Protein AF-A0A2V5JRJ3-F1 (afdb_monomer)

Sequence (48 aa):
EVDDIDAAIAKLKERGVTFDIEKTETPVCWMAQFRDPDGNKLVIHKRK

Secondary structure (DSSP, 8-state):
--S-HHHHHHHHHHTTPEEEEEEEE-SSEEEEEEE-TT--EEEEEEE-

pLDDT: mean 88.53, std 3.19, range [76.0, 92.69]

Mean predicted aligned error: 3.57 Å

Nearest PDB structures (foldseek):
  3rhe-assembly1_A  TM=8.387E-01  e=2.560E-02  Legionella pn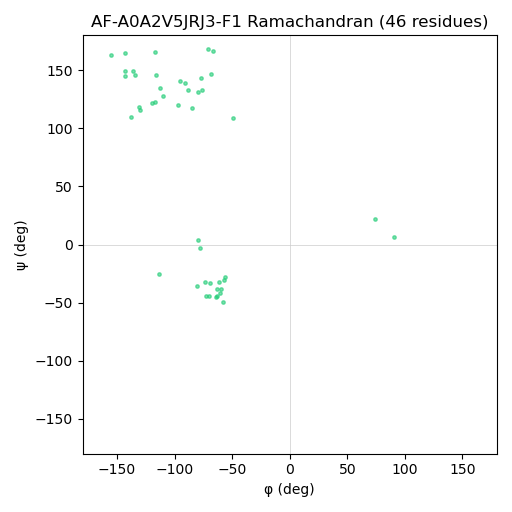eumophila subsp. pneumophila str. Philadelphia 1
  8aid-assembly2_D  TM=9.169E-01  e=1.361E-01  Pseudomonas aeruginosa PAO1
  4pav-assembly4_D  TM=8.561E-01  e=1.197E-01  Staphylococcus aureus
  4pav-assembly6_F  TM=8.476E-01  e=1.197E-01  Staphylococcus aureus
  1h9s-assembly1_B  TM=5.926E-01  e=2.157E+00  Escherichia coli

Structure (mmCIF, N/CA/C/O backbone):
data_AF-A0A2V5JRJ3-F1
#
_entry.id   AF-A0A2V5JRJ3-F1
#
loop_
_atom_site.group_PDB
_atom_site.id
_atom_site.type_symbol
_atom_site.label_atom_id
_atom_site.label_alt_id
_atom_site.label_comp_id
_atom_site.label_asym_id
_atom_site.label_entity_id
_atom_site.label_seq_id
_atom_site.pdbx_PDB_ins_code
_atom_site.Cartn_x
_atom_site.Cartn_y
_atom_site.Cartn_z
_atom_site.occupancy
_atom_site.B_iso_or_equiv
_atom_site.auth_seq_id
_atom_site.auth_comp_id
_atom_site.auth_asym_id
_atom_site.auth_atom_id
_atom_site.pdbx_PDB_model_num
ATOM 1 N N . GLU A 1 1 ? 1.950 -11.753 -2.740 1.00 79.69 1 GLU A N 1
ATOM 2 C CA . GLU A 1 1 ? 2.220 -11.398 -4.144 1.00 79.69 1 GLU A CA 1
ATOM 3 C C . GLU A 1 1 ? 0.934 -10.947 -4.827 1.00 79.69 1 GLU A C 1
ATOM 5 O O . GLU A 1 1 ? -0.101 -11.549 -4.565 1.00 79.69 1 GLU A O 1
ATOM 10 N N . VAL A 1 2 ? 0.970 -9.865 -5.608 1.00 85.69 2 VAL A N 1
ATOM 11 C CA . VAL A 1 2 ? -0.186 -9.341 -6.359 1.00 85.69 2 VAL A CA 1
ATOM 12 C C . VAL A 1 2 ? 0.222 -8.998 -7.790 1.00 85.69 2 VAL A C 1
ATOM 14 O O . VAL A 1 2 ? 1.331 -8.515 -8.007 1.00 85.69 2 VAL A O 1
ATOM 17 N N . ASP A 1 3 ? -0.688 -9.196 -8.743 1.00 85.56 3 ASP A N 1
ATOM 18 C CA . ASP A 1 3 ? -0.479 -8.840 -10.154 1.00 85.56 3 ASP A CA 1
ATOM 19 C C . ASP A 1 3 ? -0.434 -7.330 -10.388 1.00 85.56 3 ASP A C 1
ATOM 21 O O . ASP A 1 3 ? 0.309 -6.855 -11.240 1.00 85.56 3 ASP A O 1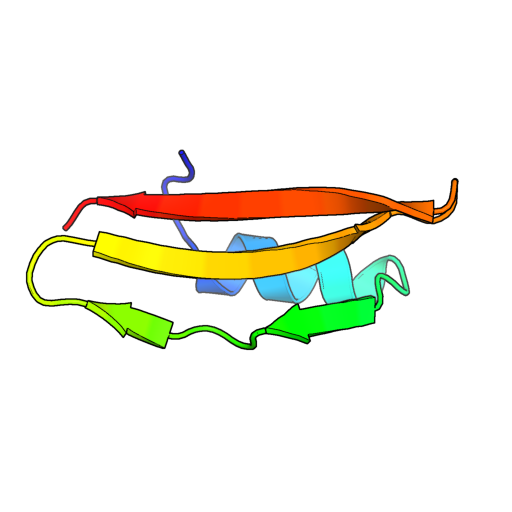
ATOM 25 N N . ASP A 1 4 ? -1.186 -6.547 -9.617 1.00 87.88 4 ASP A N 1
ATOM 26 C CA . ASP A 1 4 ? -1.216 -5.092 -9.739 1.00 87.88 4 ASP A CA 1
ATOM 27 C C . ASP A 1 4 ? -1.207 -4.450 -8.353 1.00 87.88 4 ASP A C 1
ATOM 29 O O . ASP A 1 4 ? -2.157 -4.566 -7.571 1.00 87.88 4 ASP A O 1
ATOM 33 N N . ILE A 1 5 ? -0.078 -3.820 -8.026 1.00 88.69 5 ILE A N 1
ATOM 34 C CA . ILE A 1 5 ? 0.132 -3.231 -6.708 1.00 88.69 5 ILE A CA 1
ATOM 35 C C . ILE A 1 5 ? -0.692 -1.950 -6.533 1.00 88.69 5 ILE A C 1
ATOM 37 O O . ILE A 1 5 ? -1.175 -1.694 -5.435 1.00 88.69 5 ILE A O 1
ATOM 41 N N . ASP A 1 6 ? -0.917 -1.181 -7.599 1.00 89.50 6 ASP A N 1
ATOM 42 C CA . ASP A 1 6 ? -1.693 0.058 -7.556 1.00 89.50 6 ASP A CA 1
ATOM 43 C C . ASP A 1 6 ? -3.182 -0.248 -7.394 1.00 89.50 6 ASP A C 1
ATOM 45 O O . ASP A 1 6 ? -3.841 0.330 -6.529 1.00 89.50 6 ASP A O 1
ATOM 49 N N . ALA A 1 7 ? -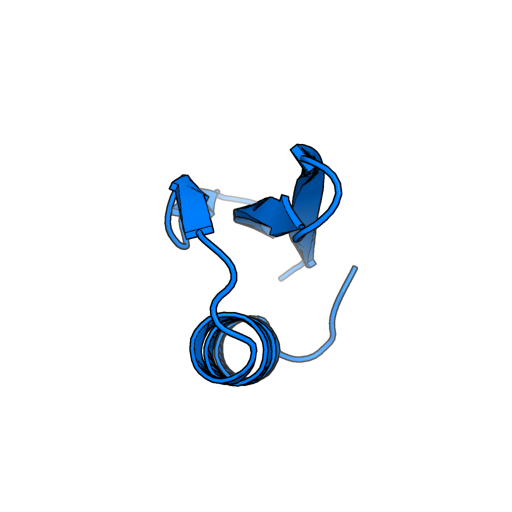3.698 -1.232 -8.139 1.00 91.25 7 ALA A N 1
ATOM 50 C CA . ALA A 1 7 ? -5.077 -1.689 -7.986 1.00 91.25 7 ALA A CA 1
ATOM 51 C C . ALA A 1 7 ? -5.331 -2.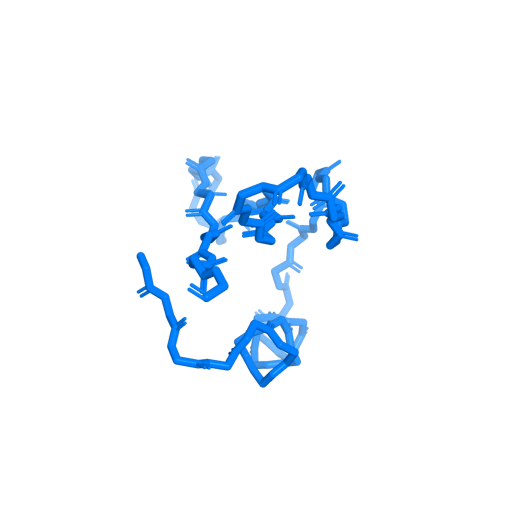294 -6.594 1.00 91.25 7 ALA A C 1
ATOM 53 O O . ALA A 1 7 ? -6.393 -2.081 -6.004 1.00 91.25 7 ALA A O 1
ATOM 54 N N . ALA A 1 8 ? -4.361 -3.035 -6.046 1.00 90.81 8 ALA A N 1
ATOM 55 C CA . ALA A 1 8 ? -4.446 -3.564 -4.688 1.00 90.81 8 ALA A CA 1
ATOM 56 C C . ALA A 1 8 ? -4.470 -2.438 -3.642 1.00 90.81 8 ALA A C 1
ATOM 58 O O . ALA A 1 8 ? -5.312 -2.460 -2.746 1.00 90.81 8 ALA A O 1
ATOM 59 N N . ILE A 1 9 ? -3.603 -1.428 -3.776 1.00 89.56 9 ILE A N 1
ATOM 60 C CA . ILE A 1 9 ? -3.575 -0.270 -2.871 1.00 89.56 9 ILE A CA 1
ATOM 61 C C . ILE A 1 9 ? -4.878 0.523 -2.952 1.00 89.56 9 ILE A C 1
ATOM 63 O O . ILE A 1 9 ? -5.423 0.870 -1.908 1.00 89.56 9 ILE A O 1
ATOM 67 N N . ALA A 1 10 ? -5.407 0.774 -4.152 1.00 91.31 10 ALA A N 1
ATOM 68 C CA . ALA A 1 10 ? -6.673 1.482 -4.331 1.00 91.31 10 ALA A CA 1
ATOM 69 C C . ALA A 1 10 ? -7.822 0.765 -3.605 1.00 91.31 10 ALA A C 1
ATOM 71 O O . ALA A 1 10 ? -8.489 1.373 -2.770 1.00 91.31 10 ALA A O 1
ATOM 72 N N . LYS A 1 11 ? -7.965 -0.552 -3.812 1.00 90.31 11 LYS A N 1
ATOM 73 C CA . LYS A 1 11 ? -8.978 -1.370 -3.122 1.00 90.31 11 LYS A CA 1
ATOM 74 C C . LYS A 1 11 ? -8.821 -1.357 -1.603 1.00 90.31 11 LYS A C 1
ATOM 76 O O . LYS A 1 11 ? -9.814 -1.386 -0.883 1.00 90.31 11 LYS A O 1
ATOM 81 N N . LEU A 1 12 ? -7.586 -1.364 -1.102 1.00 89.31 12 LEU A N 1
ATOM 82 C CA . LEU A 1 12 ? -7.312 -1.306 0.334 1.00 89.31 12 LEU A CA 1
ATOM 83 C C . LEU A 1 12 ? -7.656 0.081 0.903 1.00 89.31 12 LEU A C 1
ATOM 85 O O . LEU A 1 12 ? -8.340 0.160 1.920 1.00 89.31 12 LEU A O 1
ATOM 89 N N . LYS A 1 13 ? -7.280 1.166 0.215 1.00 87.31 13 LYS A N 1
ATOM 90 C CA . LYS A 1 13 ? -7.649 2.539 0.599 1.00 87.31 13 LYS A CA 1
ATOM 91 C C . LYS A 1 13 ? -9.171 2.734 0.603 1.00 87.31 13 LYS A C 1
ATOM 93 O O . LYS A 1 13 ? -9.694 3.299 1.556 1.00 87.31 13 LYS A O 1
ATOM 98 N N . GLU A 1 14 ? -9.894 2.196 -0.384 1.00 90.12 14 GLU A N 1
ATOM 99 C CA . GLU A 1 14 ? -11.370 2.203 -0.410 1.00 90.12 14 GLU A CA 1
ATOM 100 C C . GLU A 1 14 ? -11.996 1.455 0.775 1.00 90.12 14 GLU A C 1
ATOM 102 O O . GLU A 1 14 ? -13.053 1.837 1.268 1.00 90.12 14 GLU A O 1
ATOM 107 N N . ARG A 1 15 ? -11.334 0.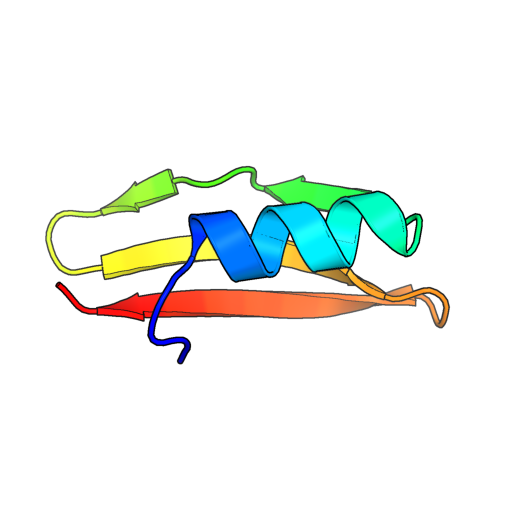406 1.271 1.00 88.06 15 ARG A N 1
ATOM 108 C CA . ARG A 1 15 ? -11.763 -0.347 2.459 1.00 88.06 15 ARG A CA 1
ATOM 109 C C . ARG A 1 15 ? -11.393 0.332 3.783 1.00 88.06 15 ARG A C 1
ATOM 111 O O . ARG A 1 15 ? -11.636 -0.252 4.834 1.00 88.06 15 ARG A O 1
ATOM 118 N N . GLY A 1 16 ? -10.808 1.533 3.752 1.00 86.81 16 GLY A N 1
ATOM 119 C CA . GLY A 1 16 ? -10.400 2.271 4.952 1.00 86.81 16 GLY A CA 1
ATOM 120 C C . GLY A 1 16 ? -9.150 1.704 5.630 1.00 86.81 16 GLY A C 1
ATOM 121 O O . GLY A 1 16 ? -8.939 1.920 6.819 1.00 86.81 16 GLY A O 1
ATOM 122 N N . VAL A 1 17 ? -8.335 0.954 4.888 1.00 89.25 17 VAL A N 1
ATOM 123 C CA . VAL A 1 17 ? -7.101 0.347 5.390 1.00 89.25 17 VAL A CA 1
ATOM 124 C C . VAL A 1 17 ? -6.002 1.405 5.497 1.00 89.25 17 VAL A C 1
ATOM 126 O O . VAL A 1 17 ? -5.749 2.157 4.553 1.00 89.25 17 VAL A O 1
ATOM 129 N N . THR A 1 18 ? -5.302 1.423 6.630 1.00 87.00 18 THR A N 1
ATOM 130 C CA . THR A 1 18 ? -4.194 2.354 6.882 1.00 87.0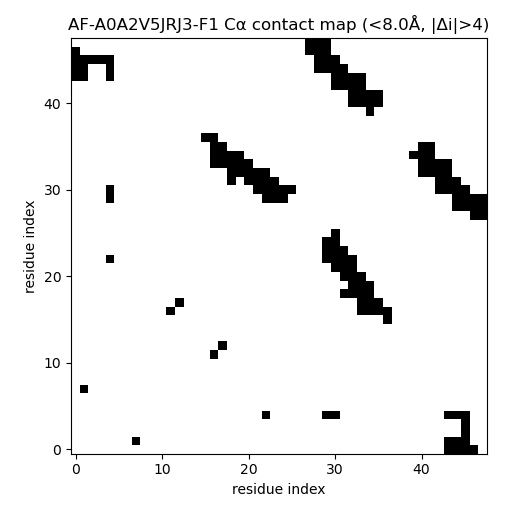0 18 THR A CA 1
ATOM 131 C C . THR A 1 18 ? -2.877 1.772 6.385 1.00 87.00 18 THR A C 1
ATOM 133 O O . THR A 1 18 ? -2.550 0.624 6.679 1.00 87.00 18 THR A O 1
ATOM 136 N N . PHE A 1 19 ? -2.091 2.570 5.664 1.00 88.88 19 PHE A N 1
ATOM 137 C CA . PHE A 1 19 ? -0.759 2.185 5.197 1.00 88.88 19 PHE A CA 1
ATOM 138 C C . PHE A 1 19 ? 0.313 2.723 6.146 1.00 88.88 19 PHE A C 1
ATOM 140 O O . PHE A 1 19 ? 0.423 3.931 6.331 1.00 88.88 19 PHE A O 1
ATOM 147 N N . ASP A 1 20 ? 1.097 1.819 6.735 1.00 90.06 20 ASP A N 1
ATOM 148 C CA . ASP A 1 20 ? 2.274 2.163 7.543 1.00 90.06 20 ASP A CA 1
ATOM 149 C C . ASP A 1 20 ? 3.482 2.476 6.637 1.00 90.06 20 ASP A C 1
ATOM 151 O O . ASP A 1 20 ? 4.284 3.357 6.940 1.00 90.06 20 ASP A O 1
ATOM 155 N N . ILE A 1 21 ? 3.604 1.768 5.507 1.00 88.56 21 ILE A N 1
ATOM 156 C CA . ILE A 1 21 ? 4.634 2.001 4.487 1.00 88.56 21 ILE A CA 1
ATOM 157 C C . ILE A 1 21 ? 3.937 2.088 3.132 1.00 88.56 21 ILE A C 1
ATOM 159 O O . ILE A 1 21 ? 3.353 1.109 2.658 1.00 88.56 21 ILE A O 1
ATOM 163 N N . GLU A 1 22 ? 4.007 3.258 2.499 1.00 87.62 22 GLU A N 1
ATOM 164 C CA . GLU A 1 22 ? 3.492 3.447 1.143 1.00 87.62 22 GLU A 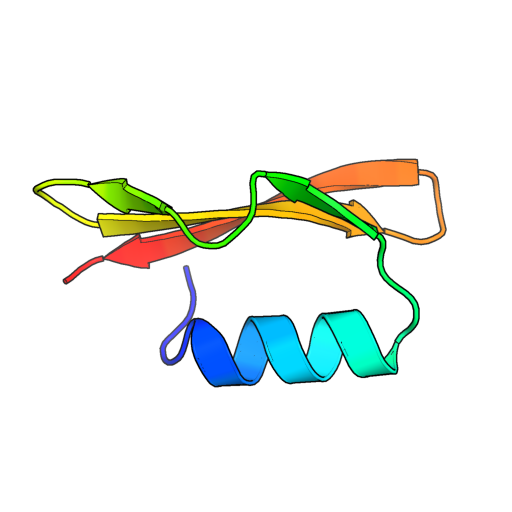CA 1
ATOM 165 C C . GLU A 1 22 ? 4.303 2.652 0.108 1.00 87.62 22 GLU A C 1
ATOM 167 O O . GLU A 1 22 ? 5.394 2.142 0.380 1.00 87.62 22 GLU A O 1
ATOM 172 N N . LYS A 1 23 ? 3.744 2.537 -1.102 1.00 89.38 23 LYS A N 1
ATOM 173 C CA . LYS A 1 23 ? 4.351 1.820 -2.227 1.00 89.38 23 LYS A CA 1
ATOM 174 C C . LYS A 1 23 ? 5.804 2.245 -2.420 1.00 89.38 23 LYS A C 1
ATOM 176 O O . LYS A 1 23 ? 6.092 3.335 -2.902 1.00 89.38 23 LYS A O 1
ATOM 181 N N . THR A 1 24 ? 6.705 1.337 -2.081 1.00 91.00 24 THR A N 1
ATOM 182 C CA . THR A 1 24 ? 8.145 1.520 -2.185 1.00 91.00 24 THR A CA 1
ATOM 183 C C . THR A 1 24 ? 8.677 0.635 -3.300 1.00 91.00 24 THR A C 1
ATOM 185 O O . THR A 1 24 ? 8.413 -0.572 -3.338 1.00 91.00 24 THR A O 1
ATOM 188 N N . GLU A 1 25 ? 9.420 1.246 -4.220 1.00 90.69 25 GLU A N 1
ATOM 189 C CA . GLU A 1 25 ? 10.167 0.517 -5.235 1.00 90.69 25 GLU A CA 1
ATOM 190 C C . GLU A 1 25 ? 11.468 -0.013 -4.635 1.00 90.69 25 GLU A C 1
ATOM 192 O O . GLU A 1 25 ? 12.238 0.724 -4.020 1.00 90.69 25 GLU A O 1
ATOM 197 N N . THR A 1 26 ? 11.738 -1.293 -4.855 1.00 87.31 26 THR A N 1
ATOM 198 C CA . THR A 1 26 ? 13.052 -1.892 -4.634 1.00 87.31 26 THR A CA 1
ATOM 199 C C . THR A 1 26 ? 13.602 -2.401 -5.974 1.00 87.31 26 THR A C 1
ATOM 201 O O . THR A 1 26 ? 12.846 -2.544 -6.942 1.00 87.31 26 THR A O 1
ATOM 204 N N . PRO A 1 27 ? 14.903 -2.731 -6.065 1.00 87.62 27 PRO A N 1
ATOM 205 C CA . PRO A 1 27 ? 15.510 -3.201 -7.312 1.00 87.62 27 PRO A CA 1
ATOM 206 C C . PRO A 1 27 ? 14.811 -4.430 -7.914 1.00 87.62 27 PRO A C 1
ATOM 208 O O . PRO A 1 27 ? 14.818 -4.606 -9.130 1.00 87.62 27 PRO A O 1
ATOM 211 N N . VAL A 1 28 ? 14.189 -5.259 -7.069 1.00 86.31 28 VAL A N 1
ATOM 212 C CA . VAL A 1 28 ? 13.625 -6.569 -7.435 1.00 86.31 28 VAL A CA 1
ATOM 213 C C . VAL A 1 28 ? 12.099 -6.632 -7.345 1.00 86.31 28 VAL A C 1
ATOM 215 O O . VAL A 1 28 ? 11.468 -7.450 -8.015 1.00 86.31 28 VAL A O 1
ATOM 218 N N . CYS A 1 29 ? 11.482 -5.801 -6.508 1.00 90.69 29 CYS A N 1
ATOM 219 C CA . CYS A 1 29 ? 10.044 -5.837 -6.278 1.00 90.69 29 CYS A CA 1
ATOM 220 C C . CYS A 1 29 ? 9.494 -4.492 -5.806 1.00 90.69 29 CYS A C 1
ATOM 222 O O . CYS A 1 29 ? 10.208 -3.622 -5.317 1.00 90.69 29 CYS A O 1
ATOM 224 N N . TRP A 1 30 ? 8.187 -4.354 -5.917 1.00 91.50 30 TRP A N 1
ATOM 225 C CA . TRP A 1 30 ? 7.401 -3.320 -5.274 1.00 91.50 30 TRP A CA 1
ATOM 226 C C . TRP A 1 30 ? 6.832 -3.867 -3.976 1.00 91.50 30 TRP A C 1
ATOM 228 O O . TRP A 1 30 ? 6.396 -5.018 -3.947 1.00 91.50 30 TRP A O 1
ATOM 238 N N . MET A 1 31 ? 6.792 -3.061 -2.922 1.00 92.50 31 MET A N 1
ATOM 239 C CA . MET A 1 31 ? 6.184 -3.461 -1.654 1.00 92.50 31 MET A CA 1
ATOM 240 C C . MET A 1 31 ? 5.449 -2.305 -0.983 1.00 92.50 31 MET A C 1
ATOM 242 O O . MET A 1 31 ? 5.831 -1.150 -1.136 1.00 92.50 31 MET A O 1
ATOM 246 N N . ALA A 1 32 ? 4.397 -2.618 -0.235 1.00 92.00 32 ALA A N 1
ATOM 247 C CA . ALA A 1 32 ? 3.705 -1.688 0.648 1.00 92.00 32 ALA A CA 1
ATOM 248 C C . ALA A 1 32 ? 3.265 -2.434 1.911 1.00 92.00 32 ALA A C 1
ATOM 250 O O . ALA A 1 32 ? 2.896 -3.610 1.846 1.00 92.00 32 ALA A O 1
ATOM 251 N N . GLN A 1 33 ? 3.296 -1.757 3.054 1.00 92.69 33 GLN A N 1
ATOM 252 C CA . GLN A 1 33 ? 2.853 -2.306 4.331 1.00 92.69 33 GLN A CA 1
ATOM 253 C C . GLN A 1 33 ? 1.607 -1.572 4.798 1.00 92.69 33 GLN A C 1
ATOM 255 O O . GLN A 1 33 ? 1.543 -0.343 4.774 1.00 92.69 33 GLN A O 1
ATOM 260 N N . PHE A 1 34 ? 0.630 -2.338 5.253 1.00 91.69 34 PHE A N 1
ATOM 261 C CA . PHE A 1 34 ? -0.648 -1.825 5.699 1.00 91.69 34 PHE A CA 1
ATOM 262 C C . PHE A 1 34 ? -1.168 -2.614 6.889 1.00 91.69 34 PHE A C 1
ATOM 264 O O . PHE A 1 34 ? -0.700 -3.714 7.191 1.00 91.69 34 PHE A O 1
ATOM 271 N N . ARG A 1 35 ? -2.158 -2.033 7.554 1.00 90.50 35 ARG A N 1
ATOM 272 C CA . ARG A 1 35 ? -2.829 -2.626 8.693 1.00 90.50 35 ARG A CA 1
ATOM 273 C C . ARG A 1 35 ? -4.289 -2.861 8.366 1.00 90.50 35 ARG A C 1
ATOM 275 O O . ARG A 1 35 ? -4.992 -1.921 7.999 1.00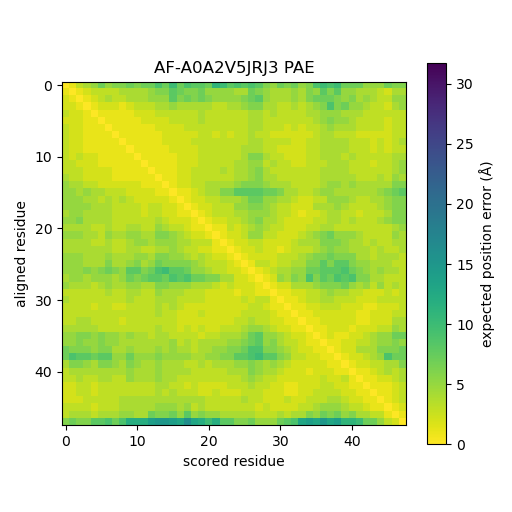 90.50 35 ARG A O 1
ATOM 282 N N . ASP A 1 36 ? -4.731 -4.105 8.482 1.00 86.69 36 ASP A N 1
ATOM 283 C CA . ASP A 1 36 ? -6.141 -4.432 8.305 1.00 86.69 36 ASP A CA 1
ATOM 284 C C . ASP A 1 36 ? -6.992 -3.915 9.491 1.00 86.69 36 ASP A C 1
ATOM 286 O O . ASP A 1 36 ? -6.433 -3.491 10.508 1.00 86.69 36 ASP A O 1
ATOM 290 N N . PRO A 1 37 ? -8.331 -3.912 9.379 1.00 82.12 37 PRO A N 1
ATOM 291 C CA . PRO A 1 37 ? -9.223 -3.410 10.425 1.00 82.12 37 PRO A CA 1
ATOM 292 C C . PRO A 1 37 ? -9.058 -4.089 11.794 1.00 82.12 37 PRO A C 1
ATOM 294 O O . PRO A 1 37 ? -9.250 -3.433 12.815 1.00 82.12 37 PRO A O 1
ATOM 297 N N . ASP A 1 38 ? -8.662 -5.363 11.834 1.00 85.62 38 ASP A N 1
ATOM 298 C CA . ASP A 1 38 ? -8.368 -6.118 13.059 1.00 85.62 38 ASP A CA 1
ATOM 299 C C . ASP A 1 38 ? -6.985 -5.779 13.643 1.00 85.62 38 ASP A C 1
ATOM 301 O O . ASP A 1 38 ? -6.602 -6.245 14.717 1.00 85.62 38 ASP A O 1
ATOM 305 N N . GLY A 1 39 ? -6.223 -4.926 12.961 1.00 83.81 39 GLY A N 1
ATOM 306 C CA . GLY A 1 39 ? -4.960 -4.400 13.443 1.00 83.81 39 GLY A CA 1
ATOM 307 C C . GLY A 1 39 ? -3.736 -5.232 13.064 1.00 83.81 39 GLY A C 1
ATOM 308 O O . GLY A 1 39 ? -2.637 -4.897 13.525 1.00 83.81 39 GLY A O 1
ATOM 309 N N . ASN A 1 40 ? -3.875 -6.270 12.230 1.00 88.69 40 ASN A N 1
ATOM 310 C CA . ASN A 1 40 ? -2.729 -7.072 11.813 1.00 88.69 40 ASN A CA 1
ATOM 311 C C . ASN A 1 40 ? -1.920 -6.347 10.743 1.00 88.69 40 ASN A C 1
ATOM 313 O O . ASN A 1 40 ? -2.439 -5.661 9.862 1.00 88.69 40 ASN A O 1
ATOM 317 N N . LYS A 1 41 ? -0.601 -6.515 10.824 1.00 89.69 41 LYS A N 1
ATOM 318 C CA . LYS A 1 41 ? 0.331 -5.954 9.850 1.00 89.69 41 LYS A CA 1
ATOM 319 C C . LYS A 1 41 ? 0.454 -6.901 8.672 1.00 89.69 41 LYS A C 1
ATOM 321 O O . LYS A 1 41 ? 0.958 -8.014 8.811 1.00 89.69 41 LYS A O 1
ATOM 326 N N . LEU A 1 42 ? 0.050 -6.424 7.509 1.00 89.88 42 LEU A N 1
ATOM 327 C CA . LEU A 1 42 ? 0.143 -7.138 6.251 1.00 89.88 42 LEU A CA 1
ATOM 328 C C . LEU A 1 42 ? 1.077 -6.385 5.309 1.00 89.88 42 LEU A C 1
ATOM 330 O O . LEU A 1 42 ? 1.165 -5.158 5.312 1.00 89.88 42 LEU A O 1
ATOM 334 N N . VAL A 1 43 ? 1.800 -7.139 4.490 1.00 90.62 43 VAL A N 1
ATOM 335 C CA . VAL A 1 43 ? 2.683 -6.593 3.460 1.00 90.62 43 VAL A CA 1
ATOM 336 C C . VAL A 1 43 ? 2.193 -7.111 2.122 1.00 90.62 43 VAL A C 1
ATOM 338 O O . VAL A 1 43 ? 2.131 -8.325 1.914 1.00 90.62 43 VAL A O 1
ATOM 341 N N . ILE A 1 44 ? 1.860 -6.204 1.202 1.00 90.44 44 ILE A N 1
ATOM 342 C CA . ILE A 1 44 ? 1.734 -6.579 -0.206 1.00 90.44 44 ILE A CA 1
ATOM 343 C C . ILE A 1 44 ? 3.084 -6.376 -0.864 1.00 90.44 44 ILE A C 1
ATOM 345 O O . ILE A 1 44 ? 3.767 -5.382 -0.632 1.00 90.44 44 ILE A O 1
ATOM 349 N N . HIS A 1 45 ? 3.451 -7.313 -1.720 1.00 92.38 45 HIS A N 1
ATOM 350 C CA . HIS A 1 45 ? 4.594 -7.161 -2.595 1.00 92.38 45 HIS A CA 1
ATOM 351 C C . HIS A 1 45 ? 4.218 -7.655 -3.988 1.00 92.38 45 HIS A C 1
ATOM 353 O O . HIS A 1 45 ? 3.389 -8.557 -4.129 1.00 92.38 45 HIS A O 1
ATOM 359 N N . LYS A 1 46 ? 4.831 -7.066 -5.007 1.00 89.50 46 LYS A N 1
ATOM 360 C CA . LYS A 1 46 ? 4.743 -7.472 -6.406 1.00 89.50 46 LYS A CA 1
ATOM 361 C C . LYS A 1 46 ? 6.160 -7.551 -6.952 1.00 89.50 46 LYS A C 1
ATOM 363 O O . LYS A 1 46 ? 6.875 -6.552 -6.946 1.00 89.50 46 LYS A O 1
ATOM 368 N N . ARG A 1 47 ? 6.591 -8.730 -7.390 1.00 86.88 47 ARG A N 1
ATOM 369 C CA . ARG A 1 47 ? 7.874 -8.867 -8.088 1.00 86.88 47 ARG A CA 1
ATOM 370 C C . ARG A 1 47 ? 7.783 -8.180 -9.461 1.00 86.88 47 ARG A C 1
ATOM 372 O O . ARG A 1 47 ? 6.688 -8.107 -10.017 1.00 86.88 47 ARG A O 1
ATOM 379 N N . LYS A 1 48 ? 8.893 -7.605 -9.939 1.00 76.00 48 LYS A N 1
ATOM 380 C CA . LYS A 1 48 ? 8.977 -7.114 -11.325 1.00 76.00 48 LYS A CA 1
ATOM 381 C C . LYS A 1 48 ? 8.832 -8.269 -12.313 1.00 76.00 48 LYS A C 1
ATOM 383 O O . LYS A 1 48 ? 9.298 -9.380 -11.970 1.00 76.00 48 LYS A O 1
#

Solvent-accessible surface area (backbone atoms only — not comparable to full-atom values): 2851 Å² total; per-residue (Å²): 117,49,96,47,63,66,64,49,48,51,57,38,50,75,71,71,40,50,65,84,37,67,84,40,84,52,102,65,31,38,36,30,30,31,31,48,95,90,66,51,82,46,70,50,35,23,73,116

Radius of gyration: 10.24 Å; Cα contacts (8 Å, |Δi|>4): 79; chains: 1; bounding box: 27×15×25 Å

Foldseek 3Di:
DDPDPVVVVVVCVVVVKAW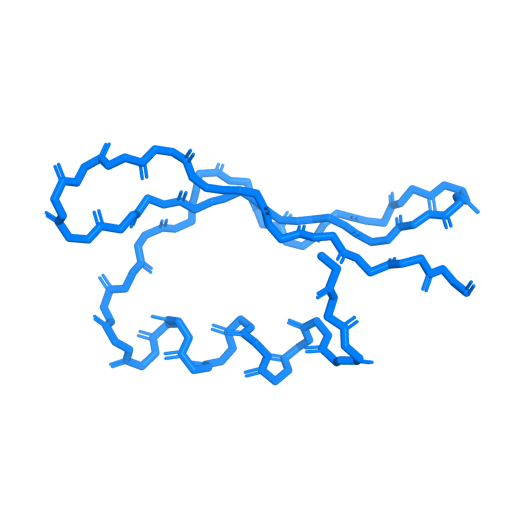PAPFDDDPFKTKTWIADPVGDIDMDIGGD